Protein AF-A0A7C6UDB7-F1 (afdb_monomer)

Structure (mmCIF, N/CA/C/O backbone):
data_AF-A0A7C6UDB7-F1
#
_entry.id   AF-A0A7C6UDB7-F1
#
loop_
_atom_site.group_PDB
_atom_site.id
_atom_site.type_symbol
_atom_site.label_atom_id
_atom_site.label_alt_id
_atom_site.label_comp_id
_atom_site.label_asym_id
_atom_site.label_entity_id
_atom_site.label_seq_id
_atom_site.pdbx_PDB_ins_code
_atom_site.Cartn_x
_atom_site.Cartn_y
_atom_site.Cartn_z
_atom_site.occupancy
_atom_site.B_iso_or_equiv
_atom_site.auth_seq_id
_atom_site.auth_comp_id
_atom_site.auth_asym_id
_atom_site.auth_atom_id
_atom_site.pdbx_PDB_model_num
ATOM 1 N N . MET A 1 1 ? 6.070 -15.369 -5.715 1.00 80.00 1 MET A N 1
ATOM 2 C CA . MET A 1 1 ? 4.692 -15.261 -5.188 1.00 80.00 1 MET A CA 1
ATOM 3 C C . MET A 1 1 ? 3.997 -14.028 -5.760 1.00 80.00 1 MET A C 1
ATOM 5 O O . MET A 1 1 ? 3.035 -14.211 -6.489 1.00 80.00 1 MET A O 1
ATOM 9 N N . LEU A 1 2 ? 4.559 -12.826 -5.569 1.00 88.19 2 LEU A N 1
ATOM 10 C CA . LEU A 1 2 ? 3.997 -11.538 -6.023 1.00 88.19 2 LEU A CA 1
ATOM 11 C C . LEU A 1 2 ? 3.626 -11.459 -7.517 1.00 88.19 2 LEU A C 1
ATOM 13 O O . LEU A 1 2 ? 2.563 -10.956 -7.842 1.00 88.19 2 LEU A O 1
ATOM 17 N N . LYS A 1 3 ? 4.430 -12.042 -8.420 1.00 85.50 3 LYS A N 1
ATOM 18 C CA . LYS A 1 3 ? 4.156 -12.077 -9.877 1.00 85.50 3 LYS A CA 1
ATOM 19 C C . LYS A 1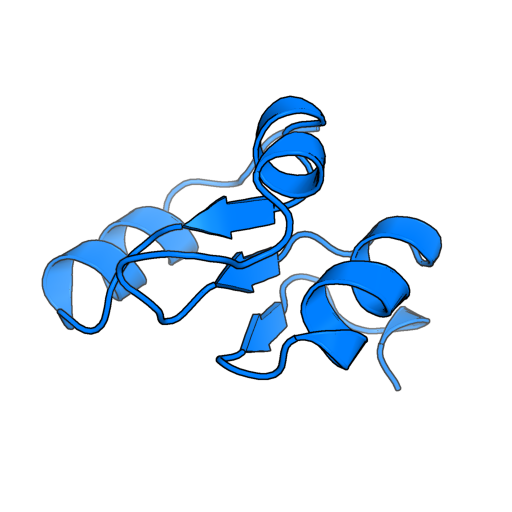 3 ? 2.833 -12.748 -10.288 1.00 85.50 3 LYS A C 1
ATOM 21 O O . LYS A 1 3 ? 2.468 -12.695 -11.454 1.00 85.50 3 LYS A O 1
ATOM 26 N N . ARG A 1 4 ? 2.177 -13.472 -9.377 1.00 91.19 4 ARG A N 1
ATOM 27 C CA . ARG A 1 4 ? 0.882 -14.132 -9.620 1.00 91.19 4 ARG A CA 1
ATOM 28 C C . ARG A 1 4 ? -0.277 -13.439 -8.900 1.00 91.19 4 ARG A C 1
ATOM 30 O O . ARG A 1 4 ? -1.401 -13.921 -8.985 1.00 91.19 4 ARG A O 1
ATOM 37 N N . CYS A 1 5 ? -0.008 -12.362 -8.169 1.00 91.56 5 CYS A N 1
ATOM 38 C CA . CYS A 1 5 ? -1.033 -11.600 -7.474 1.00 91.56 5 CYS A CA 1
ATOM 39 C C . CYS A 1 5 ? -1.670 -10.586 -8.426 1.00 91.56 5 CYS A C 1
ATOM 41 O O . CYS A 1 5 ? -0.990 -10.009 -9.269 1.00 91.56 5 CYS A O 1
ATOM 43 N N . TYR A 1 6 ? -2.972 -10.367 -8.256 1.00 91.12 6 TYR A N 1
ATOM 44 C CA . TYR A 1 6 ? -3.692 -9.279 -8.917 1.00 91.12 6 TYR A CA 1
ATOM 45 C C . TYR A 1 6 ? -3.577 -7.962 -8.138 1.00 91.12 6 TYR A C 1
ATOM 47 O O . TYR A 1 6 ? -3.553 -6.894 -8.731 1.00 91.12 6 TYR A O 1
ATOM 55 N N . LEU A 1 7 ? -3.509 -8.052 -6.808 1.00 92.81 7 LEU A N 1
ATOM 56 C CA . LEU A 1 7 ? -3.408 -6.937 -5.873 1.00 92.81 7 LEU A CA 1
ATOM 57 C C . LEU A 1 7 ? -2.683 -7.422 -4.613 1.00 92.81 7 LEU A C 1
ATOM 59 O O . LEU A 1 7 ? -2.857 -8.576 -4.206 1.00 92.81 7 LEU A O 1
ATOM 63 N N . VAL A 1 8 ? -1.891 -6.554 -3.988 1.00 94.75 8 VAL A N 1
ATOM 64 C CA . VAL A 1 8 ? -1.244 -6.809 -2.695 1.00 94.75 8 VAL A CA 1
ATOM 65 C C . VAL A 1 8 ? -1.766 -5.820 -1.660 1.00 94.75 8 VAL A C 1
ATOM 67 O O . VAL A 1 8 ? -1.772 -4.617 -1.891 1.00 94.75 8 VAL A O 1
ATOM 70 N N . LEU A 1 9 ? -2.178 -6.329 -0.502 1.00 95.50 9 LEU A N 1
ATOM 71 C CA . LEU A 1 9 ? -2.447 -5.533 0.693 1.00 95.50 9 LEU A CA 1
ATOM 72 C C . LEU A 1 9 ? -1.314 -5.824 1.676 1.00 95.50 9 LEU A C 1
ATOM 74 O O . LEU A 1 9 ? -1.059 -6.991 1.976 1.00 95.50 9 LEU A O 1
ATOM 78 N N . THR A 1 10 ? -0.598 -4.799 2.128 1.00 95.50 10 THR A N 1
ATOM 79 C CA . THR A 1 10 ? 0.592 -4.987 2.971 1.00 95.50 10 THR A CA 1
ATOM 80 C C . THR A 1 10 ? 0.864 -3.763 3.834 1.00 95.50 10 THR A C 1
ATOM 82 O O . THR A 1 10 ? 0.562 -2.644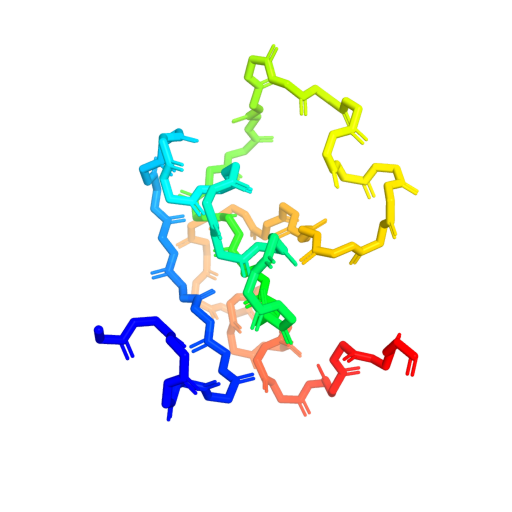 3.434 1.00 95.50 10 THR A O 1
ATOM 85 N N . ASP A 1 11 ? 1.469 -3.955 4.998 1.00 95.88 11 ASP A N 1
ATOM 86 C CA . ASP A 1 11 ? 2.110 -2.915 5.812 1.00 95.88 11 ASP A CA 1
ATOM 87 C C . ASP A 1 11 ? 3.650 -2.958 5.702 1.00 95.88 11 ASP A C 1
ATOM 89 O O . ASP A 1 11 ? 4.351 -2.108 6.252 1.00 95.88 11 ASP A O 1
ATOM 93 N N . SER A 1 12 ? 4.194 -3.930 4.961 1.00 94.69 12 SER A N 1
ATOM 94 C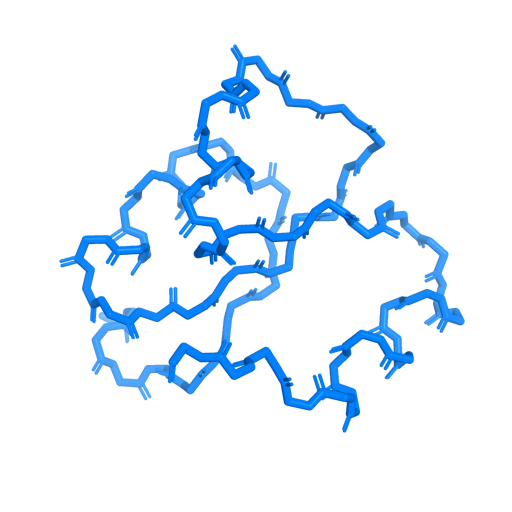 CA . SER A 1 12 ? 5.632 -4.112 4.775 1.00 94.69 12 SER A CA 1
ATOM 95 C C . SER A 1 12 ? 6.220 -3.079 3.814 1.00 94.69 12 SER A C 1
ATOM 97 O O . SER A 1 12 ? 5.851 -3.038 2.637 1.00 94.69 12 SER A O 1
ATOM 99 N N . GLY A 1 13 ? 7.211 -2.320 4.294 1.00 91.25 13 GLY A N 1
ATOM 100 C CA . GLY A 1 13 ? 7.956 -1.355 3.480 1.00 91.25 13 GLY A CA 1
ATOM 101 C C . GLY A 1 13 ? 8.685 -2.002 2.298 1.00 91.25 13 GLY A C 1
ATOM 102 O O . GLY A 1 13 ? 8.614 -1.492 1.190 1.00 91.25 13 GLY A O 1
ATOM 103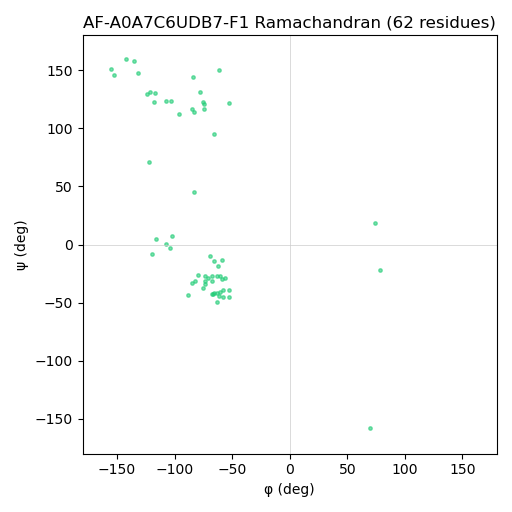 N N . GLY A 1 14 ? 9.296 -3.180 2.479 1.00 92.69 14 GLY A N 1
ATOM 104 C CA . GLY A 1 14 ? 9.987 -3.873 1.381 1.00 92.69 14 GLY A CA 1
ATOM 105 C C . GLY A 1 14 ? 9.034 -4.343 0.277 1.00 92.69 14 GLY A C 1
ATOM 106 O O . GLY A 1 14 ? 9.304 -4.160 -0.907 1.00 92.69 14 GLY A O 1
ATOM 107 N N . ILE A 1 15 ? 7.864 -4.876 0.644 1.00 93.69 15 ILE A N 1
ATOM 108 C CA . ILE A 1 15 ? 6.875 -5.332 -0.346 1.00 93.69 15 ILE A CA 1
ATOM 109 C C . ILE A 1 15 ? 6.276 -4.157 -1.128 1.00 93.69 15 ILE A C 1
ATOM 111 O O . ILE A 1 15 ? 5.970 -4.320 -2.309 1.00 93.69 15 ILE A O 1
ATOM 115 N N . GLN A 1 16 ? 6.153 -2.978 -0.509 1.00 91.69 16 GLN A N 1
ATOM 116 C CA . GLN A 1 16 ? 5.728 -1.758 -1.203 1.00 91.69 16 GLN A CA 1
ATOM 117 C C . GLN A 1 16 ? 6.695 -1.376 -2.342 1.00 91.69 16 GLN A C 1
ATOM 119 O O . GLN A 1 16 ? 6.266 -0.757 -3.308 1.00 91.69 16 GLN A O 1
ATOM 124 N N . GLU A 1 17 ? 7.975 -1.754 -2.243 1.00 91.00 17 GLU A N 1
ATOM 125 C CA . GLU A 1 17 ? 8.990 -1.522 -3.278 1.00 91.00 17 GLU A CA 1
ATOM 126 C C . GLU A 1 17 ? 9.019 -2.670 -4.297 1.00 91.00 17 GLU A C 1
ATOM 128 O O . GLU A 1 17 ? 9.073 -2.443 -5.504 1.00 91.00 17 GLU A O 1
ATOM 133 N N . GLU A 1 18 ? 8.948 -3.918 -3.830 1.00 93.19 18 GLU A N 1
ATOM 134 C CA . GLU A 1 18 ? 9.095 -5.096 -4.688 1.00 93.19 18 GLU A CA 1
ATOM 135 C C . GLU A 1 18 ? 7.864 -5.395 -5.556 1.00 93.19 18 GLU A C 1
ATOM 137 O O . GLU A 1 18 ? 8.011 -5.832 -6.700 1.00 93.19 18 GLU A O 1
ATOM 142 N N . ALA A 1 19 ? 6.644 -5.202 -5.045 1.00 92.94 19 ALA A N 1
ATOM 143 C CA . ALA A 1 19 ? 5.422 -5.559 -5.771 1.00 92.94 19 ALA A CA 1
ATOM 144 C C . ALA A 1 19 ? 5.176 -4.696 -7.030 1.00 92.94 19 ALA A C 1
ATOM 146 O O . ALA A 1 19 ? 4.895 -5.290 -8.081 1.00 92.94 19 ALA A O 1
ATOM 147 N N . PRO A 1 20 ? 5.375 -3.359 -7.004 1.00 90.38 20 PRO A N 1
ATOM 148 C CA . PRO A 1 20 ? 5.303 -2.521 -8.203 1.00 90.38 20 PRO A CA 1
ATOM 149 C C . PRO A 1 20 ? 6.280 -2.938 -9.305 1.00 90.38 20 PRO A C 1
ATOM 151 O O . PRO A 1 20 ? 5.904 -2.988 -10.475 1.00 90.38 20 PRO A O 1
ATOM 154 N N . LEU A 1 21 ? 7.506 -3.339 -8.943 1.00 90.12 21 LEU A N 1
ATOM 155 C CA . LEU A 1 21 ? 8.514 -3.836 -9.895 1.00 90.12 21 LEU A CA 1
ATOM 156 C C . LEU A 1 21 ? 8.070 -5.116 -10.620 1.00 90.12 21 LEU A C 1
ATOM 158 O O . LEU A 1 21 ? 8.618 -5.477 -11.661 1.00 90.12 21 LEU A O 1
ATOM 162 N N . MET A 1 22 ? 7.077 -5.812 -10.068 1.00 91.19 22 MET A N 1
ATOM 163 C CA . MET A 1 22 ? 6.485 -7.026 -10.624 1.00 91.19 22 MET A CA 1
ATOM 164 C C . MET A 1 22 ? 5.137 -6.764 -11.314 1.00 91.19 22 MET A C 1
ATOM 166 O O . MET A 1 22 ? 4.472 -7.725 -11.700 1.00 91.19 22 MET A O 1
ATOM 170 N N . GLY A 1 23 ? 4.739 -5.495 -11.466 1.00 89.38 23 GLY A N 1
ATOM 171 C CA . GLY A 1 23 ? 3.476 -5.083 -12.081 1.00 89.38 23 GLY A CA 1
ATOM 172 C C . GLY A 1 23 ? 2.246 -5.314 -11.203 1.00 89.38 23 GLY A C 1
ATOM 173 O O . GLY A 1 23 ? 1.137 -5.374 -11.725 1.00 89.38 23 GLY A O 1
ATOM 174 N N . CYS A 1 24 ? 2.427 -5.490 -9.890 1.00 91.69 24 CYS A N 1
ATOM 175 C CA . CYS A 1 24 ? 1.325 -5.739 -8.969 1.00 91.69 24 CYS A CA 1
ATOM 176 C C . CYS A 1 24 ? 0.991 -4.467 -8.163 1.00 91.69 24 CYS A C 1
ATOM 178 O O . CYS A 1 24 ? 1.881 -3.955 -7.477 1.00 91.69 24 CYS A O 1
ATOM 180 N N . PRO A 1 25 ? -0.263 -3.973 -8.206 1.00 92.75 25 PRO A N 1
ATOM 181 C CA . PRO A 1 25 ? -0.704 -2.846 -7.391 1.00 92.75 25 PRO A CA 1
ATOM 182 C C . PRO A 1 25 ? -0.590 -3.152 -5.901 1.00 92.75 25 PRO A C 1
ATOM 184 O O . PRO A 1 25 ? -0.793 -4.292 -5.468 1.00 92.75 25 PRO A O 1
ATOM 187 N N . VAL A 1 26 ? -0.356 -2.108 -5.106 1.00 94.38 26 VAL A N 1
AT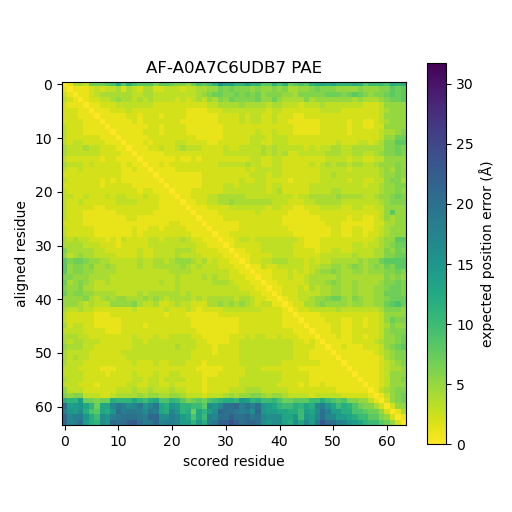OM 188 C CA . VAL A 1 26 ? -0.267 -2.216 -3.647 1.00 94.38 26 VAL A CA 1
ATOM 189 C C . VAL A 1 26 ? -1.257 -1.280 -2.962 1.00 94.38 26 VAL A C 1
ATOM 191 O O . VAL A 1 26 ? -1.268 -0.078 -3.218 1.00 94.38 26 VAL A O 1
ATOM 194 N N . LEU A 1 27 ? -2.039 -1.818 -2.027 1.00 95.69 27 LEU A N 1
ATOM 195 C CA . LEU A 1 27 ? -2.695 -1.044 -0.975 1.00 95.69 27 LEU A CA 1
ATOM 196 C C . LEU A 1 27 ? -1.830 -1.106 0.282 1.00 95.69 27 LEU A C 1
ATOM 198 O O . LEU A 1 27 ? -1.670 -2.171 0.886 1.00 95.69 27 LEU A O 1
ATOM 202 N N . LEU A 1 28 ? -1.261 0.034 0.661 1.00 95.88 28 LEU A N 1
ATOM 203 C CA . LEU A 1 28 ? -0.428 0.144 1.847 1.00 95.88 28 LEU A CA 1
ATOM 204 C C . LEU A 1 28 ? -1.308 0.382 3.077 1.00 95.88 28 LEU A C 1
ATOM 206 O O . LEU A 1 28 ? -1.975 1.414 3.190 1.00 95.88 28 LEU A O 1
ATOM 210 N N . LEU A 1 29 ? -1.273 -0.570 4.008 1.00 96.69 29 LEU A N 1
ATOM 211 C CA . LEU A 1 29 ? -2.066 -0.595 5.240 1.00 96.69 29 LEU A CA 1
ATOM 212 C C . LEU A 1 29 ? -1.419 0.241 6.357 1.00 96.69 29 LEU A C 1
ATOM 214 O O . LEU A 1 29 ? -1.267 -0.201 7.494 1.00 96.69 29 LEU A O 1
ATOM 218 N N . ARG A 1 30 ? -0.971 1.448 6.010 1.00 95.25 30 ARG A N 1
ATOM 219 C CA . ARG A 1 30 ? -0.344 2.421 6.913 1.00 95.25 30 ARG A CA 1
ATOM 220 C C . ARG A 1 30 ? -0.929 3.798 6.635 1.00 95.25 30 ARG A C 1
ATOM 222 O O . ARG A 1 30 ? -1.437 4.036 5.548 1.00 95.25 30 ARG A O 1
ATOM 229 N N . GLU A 1 31 ? -0.839 4.700 7.604 1.00 94.44 31 GLU A N 1
ATOM 230 C CA . GLU A 1 31 ? -1.215 6.111 7.409 1.00 94.44 31 GLU A CA 1
ATOM 231 C C . GLU A 1 31 ? -0.110 6.903 6.695 1.00 94.44 31 GLU A C 1
ATOM 233 O O . GLU A 1 31 ? -0.365 7.904 6.031 1.00 94.44 31 GLU A O 1
ATOM 238 N N . THR A 1 32 ? 1.140 6.4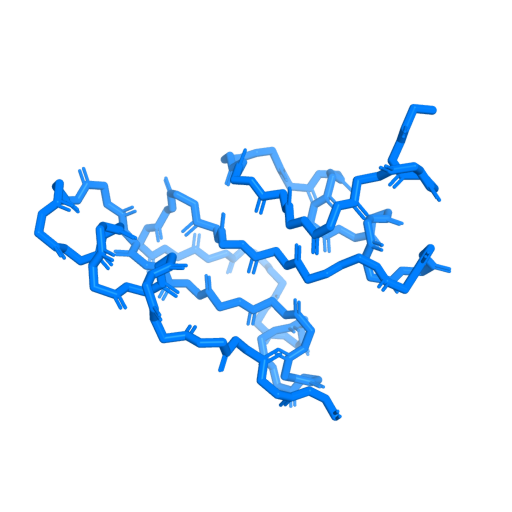55 6.826 1.00 93.00 32 THR A N 1
ATOM 239 C CA . THR A 1 32 ? 2.321 7.100 6.250 1.00 93.00 32 THR A CA 1
ATOM 240 C C . THR A 1 32 ? 3.323 6.061 5.762 1.00 93.00 32 THR A C 1
ATOM 242 O O . THR A 1 32 ? 3.323 4.908 6.205 1.00 93.00 32 THR A O 1
ATOM 245 N N . THR A 1 33 ? 4.204 6.485 4.860 1.00 91.75 33 THR A N 1
ATOM 246 C CA . THR A 1 33 ? 5.343 5.700 4.383 1.00 91.75 33 THR A CA 1
ATOM 247 C C . THR A 1 33 ? 6.604 6.550 4.414 1.00 91.75 33 THR A C 1
ATOM 249 O O . THR A 1 33 ? 6.562 7.763 4.211 1.00 91.75 33 THR A O 1
ATOM 252 N N . GLU A 1 34 ? 7.732 5.902 4.671 1.00 89.62 34 GLU A N 1
ATOM 253 C CA . GLU A 1 34 ? 9.069 6.469 4.526 1.00 89.62 34 GLU A CA 1
ATOM 254 C C . GLU A 1 34 ? 9.469 6.720 3.062 1.00 89.62 34 GLU A C 1
ATOM 256 O O . GLU A 1 34 ? 10.475 7.384 2.823 1.00 89.62 34 GLU A O 1
ATOM 261 N N . ARG A 1 35 ? 8.679 6.221 2.100 1.00 88.00 35 ARG A N 1
ATOM 262 C CA . ARG A 1 35 ? 8.904 6.374 0.657 1.00 88.00 35 ARG A CA 1
ATOM 263 C C . AR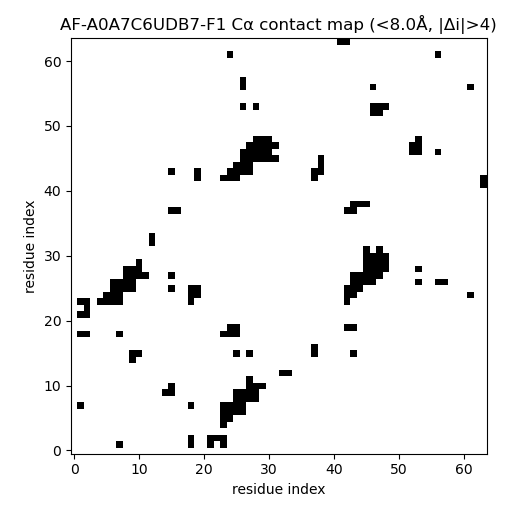G A 1 35 ? 7.728 7.052 -0.052 1.00 88.00 35 ARG A C 1
ATOM 265 O O . ARG A 1 35 ? 6.976 6.381 -0.761 1.00 88.00 35 ARG A O 1
ATOM 272 N N . PRO A 1 36 ? 7.493 8.358 0.150 1.00 85.50 36 PRO A N 1
ATOM 273 C CA . PRO A 1 36 ? 6.376 9.059 -0.489 1.00 85.50 36 PRO A CA 1
ATOM 274 C C . PRO A 1 36 ? 6.399 8.947 -2.022 1.00 85.50 36 PRO A C 1
ATOM 276 O O . PRO A 1 36 ? 5.340 8.888 -2.646 1.00 85.50 36 PRO A O 1
ATOM 279 N N . GLU A 1 37 ? 7.586 8.810 -2.617 1.00 86.31 37 GLU A N 1
ATOM 280 C CA . GLU A 1 37 ? 7.785 8.665 -4.057 1.00 86.31 37 GLU A CA 1
ATOM 281 C C . GLU A 1 37 ? 7.060 7.448 -4.651 1.00 86.31 37 GLU A C 1
ATOM 283 O O . GLU A 1 37 ? 6.628 7.495 -5.802 1.00 86.31 37 GLU A O 1
ATOM 288 N N . VAL A 1 38 ? 6.859 6.366 -3.883 1.00 83.19 38 VAL A N 1
ATOM 289 C CA . VAL A 1 38 ? 6.164 5.178 -4.406 1.00 83.19 38 VAL A CA 1
ATOM 290 C C . VAL A 1 38 ? 4.671 5.430 -4.614 1.00 83.19 38 VAL A C 1
ATOM 292 O O . VAL A 1 38 ? 4.078 4.848 -5.522 1.00 83.19 38 VAL A O 1
ATOM 295 N N . ALA A 1 39 ? 4.067 6.327 -3.829 1.00 85.12 39 ALA A N 1
ATOM 296 C CA . ALA A 1 39 ? 2.664 6.698 -3.984 1.00 85.12 39 ALA A CA 1
ATOM 297 C C . ALA A 1 39 ? 2.445 7.581 -5.223 1.00 85.12 39 ALA A C 1
ATOM 299 O O . ALA A 1 39 ? 1.414 7.483 -5.886 1.00 85.12 39 ALA A O 1
ATOM 300 N N . GLU A 1 40 ? 3.438 8.398 -5.579 1.00 84.06 40 GLU A N 1
ATOM 301 C CA . GLU A 1 40 ? 3.392 9.272 -6.757 1.00 84.06 40 GLU A CA 1
ATOM 302 C C . GLU A 1 40 ? 3.401 8.484 -8.073 1.00 84.06 40 GLU A C 1
ATOM 304 O O . GLU A 1 40 ? 2.830 8.932 -9.065 1.00 84.06 40 GLU A O 1
ATOM 309 N N . THR A 1 41 ? 3.981 7.277 -8.081 1.00 84.25 41 THR A N 1
ATOM 310 C CA . THR A 1 41 ? 3.960 6.388 -9.259 1.00 84.25 41 THR A CA 1
ATOM 311 C C . THR A 1 41 ? 2.560 5.881 -9.618 1.00 84.25 41 THR A C 1
ATOM 313 O O . THR A 1 41 ? 2.372 5.295 -10.682 1.00 84.25 41 THR A O 1
ATOM 316 N N . GLY A 1 42 ? 1.590 6.032 -8.712 1.00 84.56 42 GLY A N 1
ATOM 317 C CA . GLY A 1 42 ? 0.267 5.419 -8.800 1.00 84.56 42 GLY A CA 1
ATOM 318 C C . GLY A 1 42 ? 0.249 3.940 -8.406 1.00 84.56 42 GLY A C 1
ATOM 319 O O . GLY A 1 42 ? -0.804 3.455 -7.996 1.00 84.56 42 GLY A O 1
ATOM 320 N N . ALA A 1 43 ? 1.392 3.236 -8.459 1.00 89.25 43 ALA A N 1
ATOM 321 C CA . ALA A 1 43 ? 1.522 1.800 -8.178 1.00 89.25 43 ALA A CA 1
ATOM 322 C C . ALA A 1 43 ? 1.167 1.401 -6.742 1.00 89.25 43 ALA A C 1
ATOM 324 O O . ALA A 1 43 ? 0.745 0.268 -6.489 1.00 89.25 43 ALA A O 1
ATOM 325 N N . VAL A 1 44 ? 1.326 2.339 -5.810 1.00 93.06 44 VAL A N 1
ATOM 326 C CA . VAL A 1 44 ? 1.037 2.161 -4.391 1.00 93.06 44 VAL A CA 1
ATOM 327 C C . VAL A 1 44 ? 0.000 3.187 -3.958 1.00 93.06 44 VAL A C 1
ATOM 329 O O . VAL A 1 44 ? 0.156 4.383 -4.192 1.00 93.06 44 VAL A O 1
ATOM 332 N N . LYS A 1 45 ? -1.042 2.735 -3.263 1.00 93.94 45 LYS A N 1
ATOM 333 C CA . LYS A 1 45 ? -2.034 3.605 -2.633 1.00 93.94 45 LYS A CA 1
ATOM 334 C C . LYS A 1 45 ? -2.031 3.406 -1.127 1.00 93.94 45 LYS A C 1
ATOM 336 O O . LYS A 1 45 ? -2.281 2.310 -0.638 1.00 93.94 45 LYS A O 1
ATOM 341 N N . ILE A 1 46 ? -1.795 4.487 -0.395 1.00 94.50 46 ILE A N 1
ATOM 342 C CA . ILE A 1 46 ? -1.901 4.523 1.065 1.00 94.50 46 ILE A CA 1
ATOM 343 C C . ILE A 1 46 ? -3.388 4.535 1.432 1.00 94.50 46 ILE A C 1
ATOM 345 O O . ILE A 1 46 ? -4.125 5.414 0.981 1.00 94.50 46 ILE A O 1
ATOM 349 N N . VAL A 1 47 ? -3.846 3.537 2.192 1.00 95.44 47 VAL A N 1
ATOM 350 C CA . VAL A 1 47 ? -5.273 3.376 2.543 1.00 95.44 47 VAL A CA 1
ATOM 351 C C . VAL A 1 47 ? -5.549 3.426 4.044 1.00 95.44 47 VAL A C 1
ATOM 353 O O . VAL A 1 47 ? -6.715 3.481 4.442 1.00 95.44 47 VAL A O 1
ATOM 356 N N . GLY A 1 48 ? -4.503 3.443 4.872 1.00 95.94 48 GLY A N 1
ATOM 357 C CA . GLY A 1 48 ? -4.645 3.348 6.319 1.00 95.94 48 GLY A CA 1
ATOM 358 C C . GLY A 1 48 ? -5.107 1.960 6.759 1.00 95.94 48 GLY A C 1
ATOM 359 O O . GLY A 1 48 ? -4.940 0.969 6.045 1.00 95.94 48 GLY A O 1
ATOM 360 N N . THR A 1 49 ? -5.687 1.882 7.952 1.00 96.44 49 THR A N 1
ATOM 361 C CA . THR A 1 49 ? -6.084 0.601 8.572 1.00 96.44 49 THR A CA 1
ATOM 362 C C . THR A 1 49 ? -7.589 0.450 8.776 1.00 96.44 49 THR A C 1
ATOM 364 O O . THR A 1 49 ? -8.041 -0.539 9.352 1.00 96.44 49 THR A O 1
ATOM 367 N N . THR A 1 50 ? -8.392 1.405 8.302 1.00 97.31 50 THR A N 1
ATOM 368 C CA . THR A 1 50 ? -9.846 1.326 8.454 1.00 97.31 50 THR A CA 1
ATOM 369 C C . THR A 1 50 ? -10.438 0.355 7.435 1.00 97.31 50 THR A C 1
ATOM 371 O O . THR A 1 50 ? -10.165 0.435 6.236 1.00 97.31 50 THR A O 1
ATOM 374 N N . GLU A 1 51 ? -11.286 -0.560 7.908 1.00 96.44 51 GLU A N 1
ATOM 375 C CA . GLU A 1 51 ? -11.941 -1.570 7.068 1.00 96.44 51 GLU A CA 1
ATOM 376 C C . GLU A 1 51 ? -12.663 -0.928 5.878 1.00 96.44 51 GLU A C 1
ATOM 378 O O . GLU A 1 51 ? -12.489 -1.347 4.737 1.00 96.44 51 GLU A O 1
ATOM 383 N N . GLN A 1 52 ? -13.401 0.156 6.131 1.00 95.88 52 GLN A N 1
ATOM 384 C CA . GLN A 1 52 ? -14.125 0.883 5.095 1.00 95.88 52 GLN A CA 1
ATOM 385 C C . GLN A 1 52 ? -13.196 1.389 3.980 1.00 95.88 52 GLN A C 1
ATOM 387 O O . GLN A 1 52 ? -13.515 1.212 2.802 1.00 95.88 52 GLN A O 1
ATOM 392 N N . ASN A 1 53 ? -12.045 1.983 4.319 1.00 94.44 53 ASN A N 1
ATOM 393 C CA . ASN A 1 53 ? -11.101 2.472 3.312 1.00 94.44 53 ASN A CA 1
ATOM 394 C C . ASN A 1 53 ? -10.489 1.321 2.516 1.00 94.44 53 ASN A C 1
ATOM 396 O O . ASN A 1 53 ? -10.379 1.416 1.292 1.00 94.44 53 ASN A O 1
ATOM 400 N N . ILE A 1 54 ? -10.122 0.234 3.197 1.00 94.75 54 ILE A N 1
ATOM 401 C CA . ILE A 1 54 ? -9.523 -0.949 2.573 1.00 94.75 54 ILE A CA 1
ATOM 402 C C . ILE A 1 54 ? -10.516 -1.587 1.597 1.00 94.75 54 ILE A C 1
ATOM 404 O O . ILE A 1 54 ? -10.174 -1.814 0.436 1.00 94.75 54 ILE A O 1
ATOM 408 N N . CYS A 1 55 ? -11.760 -1.815 2.023 1.00 94.44 55 CYS A N 1
ATOM 409 C CA . CYS A 1 55 ? -12.815 -2.376 1.181 1.00 94.44 55 CYS A CA 1
ATOM 410 C C . CYS A 1 55 ? -13.130 -1.474 -0.018 1.00 94.44 55 CYS A C 1
ATOM 412 O O . CYS A 1 55 ? -13.223 -1.961 -1.148 1.00 94.44 55 CYS A O 1
ATOM 414 N N . GLN A 1 56 ? -13.246 -0.160 0.197 1.00 93.50 56 GLN A N 1
ATOM 415 C CA . GLN A 1 56 ? -13.503 0.800 -0.878 1.00 93.50 56 GLN A CA 1
ATOM 416 C C . GLN A 1 56 ? -12.356 0.833 -1.897 1.00 93.50 56 GLN A C 1
ATOM 418 O O . GLN A 1 56 ? -12.599 0.885 -3.104 1.00 93.50 56 GLN A O 1
ATOM 423 N N . ALA A 1 57 ? -11.109 0.794 -1.424 1.00 92.38 57 ALA A N 1
ATOM 424 C CA . ALA A 1 57 ? -9.930 0.807 -2.279 1.00 92.38 57 ALA A CA 1
ATOM 425 C C . ALA A 1 57 ? -9.704 -0.524 -3.005 1.00 92.38 57 ALA A C 1
ATOM 427 O O . ALA A 1 57 ? -9.254 -0.498 -4.140 1.00 92.38 57 ALA A O 1
ATOM 428 N N . GLY A 1 58 ? -10.030 -1.665 -2.391 1.00 91.94 58 GLY A N 1
ATOM 429 C CA . GLY 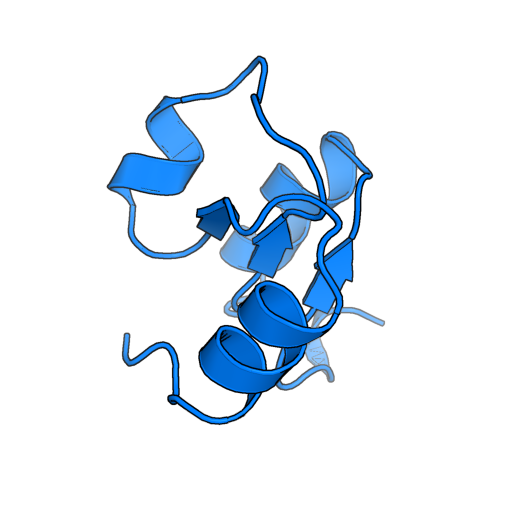A 1 58 ? -9.950 -2.976 -3.041 1.00 91.94 58 GLY A CA 1
ATOM 430 C C . GLY A 1 58 ? -11.063 -3.217 -4.066 1.00 91.94 58 GLY A C 1
ATOM 431 O O . GLY A 1 58 ? -10.865 -3.965 -5.019 1.00 91.94 58 GLY A O 1
ATOM 432 N N . SER A 1 59 ? -12.221 -2.570 -3.890 1.00 89.38 59 SER A N 1
ATOM 433 C CA . SER A 1 59 ? -13.360 -2.670 -4.818 1.00 89.38 59 SER A CA 1
ATOM 434 C C . SER A 1 59 ? -13.223 -1.740 -6.026 1.00 89.38 59 SER A C 1
ATOM 436 O O . SER A 1 59 ? -13.694 -2.063 -7.115 1.00 89.38 59 SER A O 1
ATOM 438 N N . ASN A 1 60 ? -12.567 -0.591 -5.850 1.00 77.31 60 ASN A N 1
ATOM 439 C CA . ASN A 1 60 ? -12.207 0.287 -6.954 1.00 77.31 60 ASN A CA 1
ATOM 440 C C . ASN A 1 60 ? -10.906 -0.224 -7.568 1.00 77.31 60 ASN A C 1
ATOM 442 O O . ASN A 1 60 ? -9.866 -0.174 -6.920 1.00 77.31 60 ASN A O 1
ATOM 446 N N . GLN A 1 61 ? -10.945 -0.694 -8.815 1.00 60.03 61 GLN A N 1
ATOM 447 C CA . GLN A 1 61 ? -9.716 -1.067 -9.512 1.00 60.03 61 GLN A CA 1
ATOM 448 C C . GLN A 1 61 ? -8.731 0.109 -9.465 1.00 60.03 61 GLN A C 1
ATOM 450 O O . GLN A 1 61 ? -9.044 1.212 -9.917 1.00 60.03 61 GLN A O 1
ATOM 455 N N . LEU A 1 62 ? -7.545 -0.129 -8.901 1.00 59.16 62 LEU A N 1
ATOM 456 C CA . LEU A 1 62 ? -6.383 0.702 -9.176 1.00 59.16 62 LEU A CA 1
ATOM 457 C C . LEU A 1 62 ? -6.063 0.486 -10.654 1.00 59.16 62 LEU A C 1
ATOM 459 O O . LEU A 1 62 ? -5.476 -0.526 -11.028 1.00 59.16 62 LEU A O 1
ATOM 463 N N . LEU A 1 63 ? -6.575 1.378 -11.497 1.00 50.66 63 LEU A N 1
ATOM 464 C CA . LEU A 1 63 ? -6.256 1.394 -12.914 1.00 50.66 63 LEU A CA 1
ATOM 465 C C . LEU A 1 63 ? -4.839 1.954 -13.060 1.00 50.66 63 LEU A C 1
ATOM 467 O O . LEU A 1 63 ? -4.590 3.102 -12.690 1.00 50.66 63 LEU A O 1
ATOM 471 N N . PHE A 1 64 ? -3.941 1.118 -13.575 1.00 57.50 64 PHE A N 1
ATOM 472 C CA . PHE A 1 64 ? -2.738 1.548 -14.283 1.00 57.50 64 PHE A CA 1
ATOM 473 C C . PHE A 1 64 ? -3.058 1.657 -15.766 1.00 57.50 64 PHE A C 1
ATOM 475 O O . PHE A 1 64 ? -3.749 0.737 -16.268 1.00 57.50 64 PHE A O 1
#

pLDDT: mean 89.38, std 9.42, range [50.66, 97.31]

Sequence (64 aa):
MLKRCYLVLTDSGGIQEEAPLMGCPVLLLRETTERPEVAETGAVKIVGTTEQNICQAGSNQLLF

Mean predicted aligned error: 3.58 Å

Secondary structure (DSSP, 8-state):
-GGG-S-EEE--HHHHHHHHHTT--EEE-SS--S-HHHHHTSSEEE--S-HHHHHHHHHS----

Foldseek 3Di:
DLL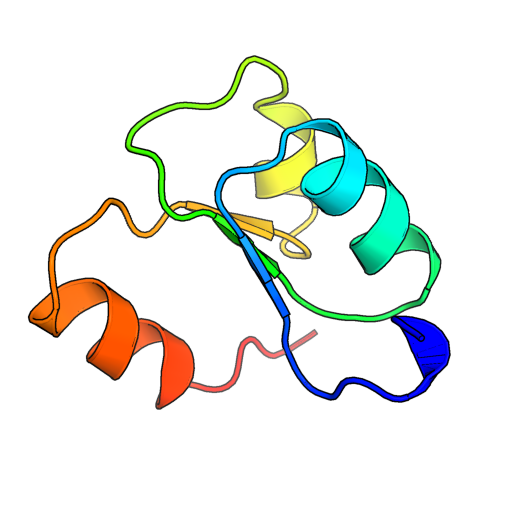PDQEEEDCDLVCLVVNVVSVHAYAHQDPDDPCVVSVVVLSYDDQHNDPVSVVVPVVDDSDD

Solvent-accessible surface area (backbone atoms only — not comparable to full-atom values): 3869 Å² total; per-residue (Å²): 117,62,78,77,45,83,64,43,80,43,74,52,72,65,53,67,59,53,31,46,80,53,76,16,41,34,41,32,48,32,87,73,67,100,55,65,70,50,44,74,70,64,41,29,40,76,45,27,80,48,67,68,46,46,53,54,54,71,71,44,78,86,80,128

Nearest PDB structures (foldseek):
  3ot5-assembly5_A  TM=9.925E-01  e=2.913E-05  Listeria monocytogenes EGD-e
  6vlc-assembly2_D  TM=9.681E-01  e=2.546E-05  Neisseria meningitidis Z2491
  1vgv-assembly2_C  TM=9.824E-01  e=3.813E-05  Escherichia coli
  8ahf-assembly1_B-2  TM=9.709E-01  e=4.667E-05  Bacillus anthracis
  1vgv-assembly2_D  TM=9.722E-01  e=8.556E-05  Escherichia coli

Radius of gyration: 10.6 Å; Cα contacts (8 Å, |Δi|>4): 97; chains: 1; bounding box: 24×24×23 Å